Protein AF-A0A925LJV4-F1 (afdb_monomer_lite)

Foldseek 3Di:
DDDPVQDDDDDPPLPPQPDDPPDPVSVVSRPDDDDDHDDPVCVVVDDPDPPPDDDPDDDDDDDDDDDDDD

pLDDT: mean 77.87, std 18.53, range [44.06, 97.62]

Radius of gyration: 19.25 Å; chains: 1; bounding box: 58×31×36 Å

Structure (mmCIF, N/CA/C/O backbone):
data_AF-A0A925LJV4-F1
#
_entry.id   AF-A0A925LJV4-F1
#
loop_
_atom_site.group_PDB
_atom_site.id
_atom_site.type_symbol
_atom_site.label_atom_id
_atom_site.label_alt_id
_atom_site.label_comp_id
_atom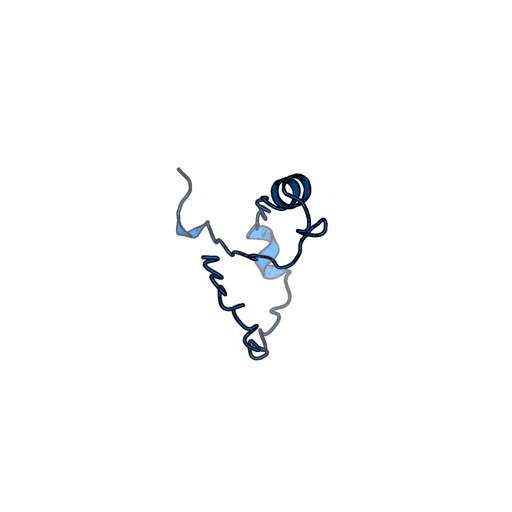_site.label_asym_id
_atom_site.label_entity_id
_atom_site.label_seq_id
_atom_site.pdbx_PDB_ins_code
_atom_site.Cartn_x
_atom_site.Cartn_y
_atom_site.Cartn_z
_atom_site.occupancy
_atom_site.B_iso_or_equiv
_atom_site.auth_seq_id
_atom_site.auth_comp_id
_atom_site.auth_asym_id
_atom_site.auth_atom_id
_atom_site.pdbx_PDB_model_num
ATOM 1 N N . SER A 1 1 ? -1.841 3.426 22.464 1.00 85.00 1 SER A N 1
ATOM 2 C CA . SER A 1 1 ? -1.775 2.014 22.045 1.00 85.00 1 SER A CA 1
ATOM 3 C C . SER A 1 1 ? -2.801 1.788 20.948 1.00 85.00 1 SER A C 1
ATOM 5 O O . SER A 1 1 ? -3.910 2.297 21.087 1.00 85.00 1 SER A O 1
ATOM 7 N N . LEU A 1 2 ? -2.432 1.107 19.860 1.00 89.06 2 LEU A N 1
ATOM 8 C CA . LEU A 1 2 ? -3.376 0.612 18.852 1.00 89.06 2 LEU A CA 1
ATOM 9 C C . LEU A 1 2 ? -3.772 -0.819 19.236 1.00 89.06 2 LEU A C 1
ATOM 11 O O . LEU A 1 2 ? -2.903 -1.627 19.545 1.00 89.06 2 LEU A O 1
ATOM 15 N N . GLN A 1 3 ? -5.072 -1.107 19.245 1.00 95.75 3 GLN A N 1
ATOM 16 C CA .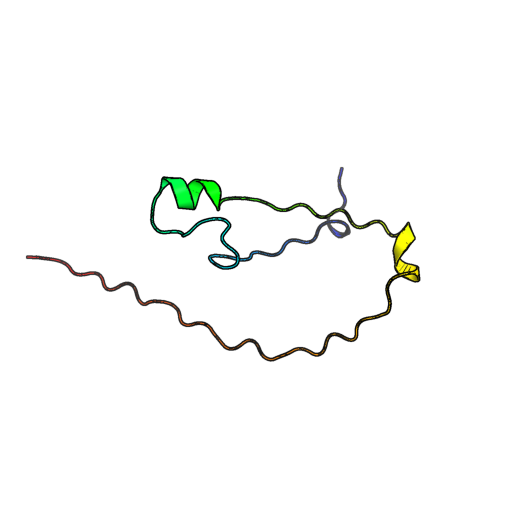 GLN A 1 3 ? -5.600 -2.453 19.489 1.00 95.75 3 GLN A CA 1
ATOM 17 C C . GLN A 1 3 ? -5.327 -3.345 18.274 1.00 95.75 3 GLN A C 1
ATOM 19 O O . GLN A 1 3 ? -5.501 -2.893 17.140 1.00 95.75 3 GLN A O 1
ATOM 24 N N . ALA A 1 4 ? -4.906 -4.589 18.507 1.00 95.06 4 ALA A N 1
ATOM 25 C CA . ALA A 1 4 ? -4.525 -5.517 17.443 1.00 95.06 4 ALA A CA 1
ATOM 26 C C . ALA A 1 4 ? -5.712 -5.853 16.527 1.00 95.06 4 ALA A C 1
ATOM 28 O O . ALA A 1 4 ? -5.549 -5.944 15.316 1.00 95.06 4 ALA A O 1
ATOM 29 N N . GLU A 1 5 ? -6.919 -5.924 17.086 1.00 94.12 5 GLU A N 1
ATOM 30 C CA . GLU A 1 5 ? -8.171 -6.215 16.379 1.00 94.12 5 GLU A CA 1
ATOM 31 C C . GLU A 1 5 ? -8.536 -5.137 15.344 1.00 94.12 5 GLU A C 1
ATOM 33 O O . GLU A 1 5 ? -9.364 -5.367 14.468 1.00 94.12 5 GLU A O 1
ATOM 38 N N . ARG A 1 6 ? -7.920 -3.949 15.431 1.00 91.44 6 ARG A N 1
ATOM 39 C CA . ARG A 1 6 ? -8.117 -2.840 14.484 1.00 91.44 6 ARG A CA 1
ATOM 40 C C . ARG A 1 6 ? -7.111 -2.848 13.331 1.00 91.44 6 ARG A C 1
ATOM 42 O O . ARG A 1 6 ? -7.120 -1.919 12.524 1.00 91.44 6 ARG A O 1
ATOM 49 N N . LEU A 1 7 ? -6.221 -3.837 13.279 1.00 94.38 7 LEU A N 1
ATOM 50 C CA . LEU A 1 7 ? -5.181 -3.962 12.267 1.00 94.38 7 LEU A CA 1
ATOM 51 C C . LEU A 1 7 ? -5.398 -5.238 11.454 1.00 94.38 7 LEU A C 1
ATOM 53 O O . LEU A 1 7 ? -5.515 -6.333 11.992 1.00 94.38 7 LEU A O 1
ATOM 57 N N . SER A 1 8 ? -5.381 -5.089 10.136 1.00 93.56 8 SER A N 1
ATOM 58 C CA . SER A 1 8 ? -5.330 -6.196 9.183 1.00 93.56 8 SER A CA 1
ATOM 59 C C 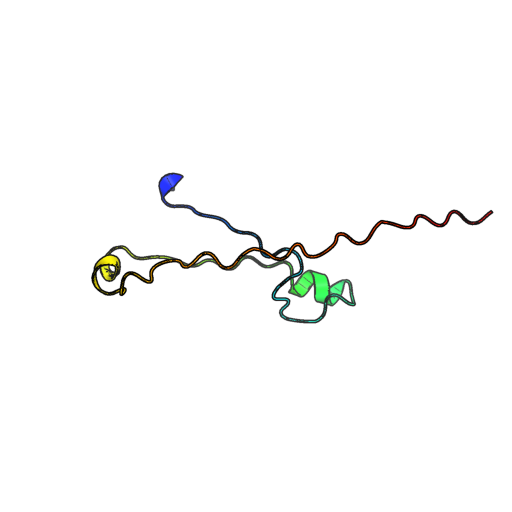. SER A 1 8 ? -4.177 -5.958 8.219 1.00 93.56 8 SER A C 1
ATOM 61 O O . SER A 1 8 ? -3.946 -4.817 7.814 1.00 93.56 8 SER A O 1
ATOM 63 N N . ALA A 1 9 ? -3.481 -7.017 7.818 1.00 94.31 9 ALA A N 1
ATOM 64 C CA . ALA A 1 9 ? -2.385 -6.936 6.863 1.00 94.31 9 ALA A CA 1
ATOM 65 C C . ALA A 1 9 ? -2.555 -7.988 5.765 1.00 94.31 9 ALA A C 1
ATOM 67 O O . ALA A 1 9 ? -2.978 -9.112 6.024 1.00 94.31 9 ALA A O 1
ATOM 68 N N . MET A 1 10 ? -2.197 -7.611 4.541 1.00 92.31 10 MET A N 1
ATOM 69 C CA . MET A 1 10 ? -2.107 -8.504 3.389 1.00 92.31 10 MET A CA 1
ATOM 70 C C . MET A 1 10 ? -0.833 -8.176 2.609 1.00 92.31 10 MET A C 1
ATOM 72 O O . MET A 1 10 ? -0.392 -7.026 2.604 1.00 92.31 10 MET A O 1
ATOM 76 N N . SER A 1 11 ? -0.250 -9.177 1.954 1.00 90.38 11 SER A N 1
ATOM 77 C CA . SER A 1 11 ? 0.903 -9.005 1.068 1.00 90.38 11 SER A CA 1
ATOM 78 C C . SER A 1 11 ? 0.490 -9.268 -0.373 1.00 90.38 11 SER A C 1
ATOM 80 O O . SER A 1 11 ? -0.314 -10.158 -0.635 1.00 90.38 11 SER A O 1
ATOM 82 N N . TYR A 1 12 ? 1.070 -8.506 -1.296 1.00 88.44 12 TYR A N 1
ATOM 83 C CA . TYR A 1 12 ? 0.903 -8.710 -2.734 1.00 88.44 12 TYR A CA 1
ATOM 84 C C . TYR A 1 12 ? 2.128 -9.363 -3.392 1.00 88.44 12 TYR A C 1
ATOM 86 O O . TYR A 1 12 ? 2.072 -9.666 -4.578 1.00 88.44 12 TYR A O 1
ATOM 94 N N . GLY A 1 13 ? 3.219 -9.614 -2.657 1.00 87.69 13 GLY A N 1
ATOM 95 C CA . GLY A 1 13 ? 4.441 -10.196 -3.224 1.00 87.69 13 GLY A CA 1
ATOM 96 C C . GLY A 1 13 ? 4.953 -9.406 -4.434 1.00 87.69 13 GLY A C 1
ATOM 97 O O . GLY A 1 13 ? 5.148 -8.196 -4.351 1.00 87.69 13 GLY A O 1
ATOM 98 N N . GLU A 1 14 ? 5.146 -10.094 -5.558 1.00 85.00 14 GLU A N 1
ATOM 99 C CA . GLU A 1 14 ? 5.596 -9.497 -6.824 1.00 85.00 14 GLU A CA 1
ATOM 100 C C . GLU A 1 14 ? 4.450 -8.934 -7.682 1.00 85.00 14 GLU A C 1
ATOM 102 O O . GLU A 1 14 ? 4.692 -8.317 -8.721 1.00 85.00 14 GLU A O 1
ATOM 107 N N . TYR A 1 15 ? 3.197 -9.128 -7.264 1.00 86.75 15 TYR A N 1
ATOM 108 C CA . TYR A 1 15 ? 2.024 -8.666 -7.995 1.00 86.75 15 TYR A CA 1
ATOM 109 C C . TYR A 1 15 ? 1.734 -7.186 -7.721 1.00 86.75 15 TYR A C 1
ATOM 111 O O . TYR A 1 15 ? 2.046 -6.642 -6.664 1.00 86.75 15 TYR A O 1
ATOM 119 N N . ARG A 1 16 ? 1.074 -6.530 -8.684 1.00 89.19 16 ARG A N 1
ATOM 120 C CA . ARG A 1 16 ? 0.782 -5.081 -8.675 1.00 89.19 16 ARG A CA 1
ATOM 121 C C . ARG A 1 16 ? 2.029 -4.185 -8.508 1.00 89.19 16 ARG A C 1
ATOM 123 O O . ARG A 1 16 ? 2.000 -3.252 -7.693 1.00 89.19 16 ARG A O 1
ATOM 130 N N . PRO A 1 17 ? 3.114 -4.412 -9.271 1.00 93.62 17 PRO A N 1
ATOM 131 C CA . PRO A 1 17 ? 4.231 -3.477 -9.285 1.00 93.62 17 PRO A CA 1
ATOM 132 C C . PRO A 1 17 ? 3.778 -2.114 -9.836 1.00 93.62 17 PRO A C 1
ATOM 134 O O . PRO A 1 17 ? 2.840 -2.032 -10.625 1.00 93.62 17 PRO A O 1
ATOM 137 N N . GLU A 1 18 ? 4.421 -1.037 -9.393 1.00 93.81 18 GLU A N 1
ATOM 138 C CA . GLU A 1 18 ? 4.212 0.300 -9.980 1.00 93.81 18 GLU A CA 1
ATOM 139 C C . GLU A 1 18 ? 5.111 0.498 -11.205 1.00 93.81 18 GLU A C 1
ATOM 141 O O . GLU A 1 18 ? 4.723 1.153 -12.167 1.00 93.81 18 GLU A O 1
ATOM 146 N N . VAL A 1 19 ? 6.291 -0.128 -11.182 1.00 96.19 19 VAL A N 1
ATOM 147 C CA . VAL A 1 19 ? 7.258 -0.193 -12.286 1.00 96.19 19 VAL A CA 1
ATOM 148 C C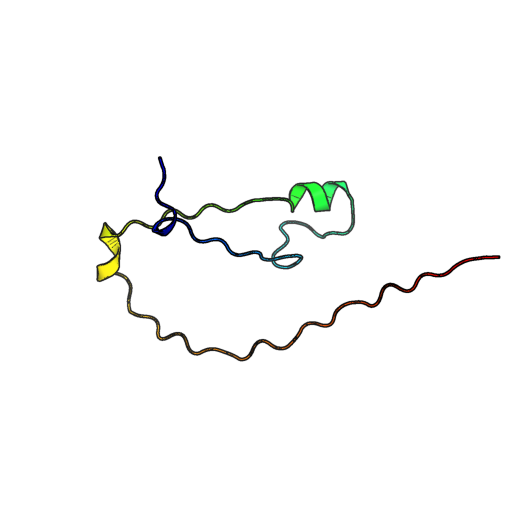 . VAL A 1 19 ? 7.823 -1.610 -12.416 1.00 96.19 19 VAL A C 1
ATOM 150 O O . VAL A 1 19 ? 7.848 -2.343 -11.435 1.00 96.19 19 VAL A O 1
ATOM 153 N N . ASP A 1 20 ? 8.320 -2.024 -13.580 1.00 96.50 20 ASP A N 1
ATOM 154 C CA . ASP A 1 20 ? 8.814 -3.398 -13.781 1.00 96.50 20 ASP A CA 1
ATOM 155 C C . ASP A 1 20 ? 9.982 -3.775 -12.847 1.00 96.50 20 ASP A C 1
ATOM 157 O O . ASP A 1 20 ? 10.938 -3.014 -12.703 1.00 96.50 20 ASP A O 1
ATOM 161 N N . ASN A 1 21 ? 9.980 -4.991 -12.280 1.00 93.69 21 ASN A N 1
ATOM 162 C CA . ASN A 1 21 ? 10.990 -5.502 -11.325 1.00 93.69 21 ASN A CA 1
ATOM 163 C C . ASN A 1 21 ? 12.369 -5.859 -11.944 1.00 93.69 21 ASN A C 1
ATOM 165 O O . ASN A 1 21 ? 13.103 -6.700 -11.423 1.00 93.69 21 ASN A O 1
ATOM 169 N N . ILE A 1 22 ? 12.746 -5.215 -13.047 1.00 96.56 22 ILE A N 1
ATOM 170 C CA . ILE A 1 22 ? 13.920 -5.567 -13.865 1.00 96.56 22 ILE A CA 1
ATOM 171 C C . ILE A 1 22 ? 15.256 -5.017 -13.344 1.00 96.56 22 ILE A C 1
ATOM 173 O O . ILE A 1 22 ? 16.314 -5.488 -13.751 1.00 96.56 22 ILE A O 1
ATOM 177 N N . SER A 1 23 ? 15.238 -4.027 -12.450 1.00 97.62 23 SER A N 1
ATOM 178 C CA . SER A 1 23 ? 16.444 -3.419 -11.876 1.00 97.62 23 SER A CA 1
ATOM 179 C C . SER A 1 23 ? 16.345 -3.329 -10.358 1.00 97.62 23 SER A C 1
ATOM 181 O O . SER A 1 23 ? 15.249 -3.352 -9.795 1.00 97.62 23 SER A O 1
ATOM 183 N N . GLU A 1 24 ? 17.491 -3.205 -9.681 1.00 97.44 24 GLU A N 1
ATOM 184 C CA . GLU A 1 24 ? 17.485 -2.981 -8.234 1.00 97.44 24 GLU A CA 1
ATOM 185 C C . GLU A 1 24 ? 16.737 -1.695 -7.894 1.00 97.44 24 GLU A C 1
ATOM 187 O O . GLU A 1 24 ? 15.853 -1.735 -7.050 1.00 97.44 24 GLU A O 1
ATOM 192 N N . GLU A 1 25 ? 17.007 -0.601 -8.615 1.00 97.62 25 GLU A N 1
ATOM 193 C CA . GLU A 1 25 ? 16.311 0.680 -8.455 1.00 97.62 25 GLU A CA 1
ATOM 194 C C . GLU A 1 25 ? 14.783 0.525 -8.540 1.00 97.62 25 GLU A C 1
ATOM 196 O O . GLU A 1 25 ? 14.058 1.017 -7.674 1.00 97.62 25 GLU A O 1
ATOM 201 N N . ASN A 1 26 ? 14.282 -0.205 -9.541 1.00 96.88 26 ASN A N 1
ATOM 202 C CA . ASN A 1 26 ? 12.847 -0.420 -9.705 1.00 96.88 26 ASN A CA 1
ATOM 203 C C . ASN A 1 26 ? 12.260 -1.289 -8.590 1.00 96.88 26 ASN A C 1
ATOM 205 O O . ASN A 1 26 ? 11.191 -0.974 -8.064 1.00 96.88 26 ASN A O 1
ATOM 209 N N . ARG A 1 27 ? 12.971 -2.341 -8.165 1.00 95.19 27 ARG A N 1
ATOM 210 C CA . ARG A 1 27 ? 12.554 -3.127 -6.997 1.00 95.19 27 ARG A CA 1
ATOM 211 C C . ARG A 1 27 ? 12.492 -2.262 -5.744 1.00 95.19 27 ARG A C 1
ATOM 213 O O . ARG A 1 27 ? 11.581 -2.447 -4.943 1.00 95.19 27 ARG A O 1
ATOM 220 N N . GLN A 1 28 ? 13.397 -1.293 -5.577 1.00 96.00 28 GLN A N 1
ATOM 221 C CA . GLN A 1 28 ? 13.334 -0.368 -4.439 1.00 96.00 28 GLN A CA 1
ATOM 222 C C . GLN A 1 28 ? 12.067 0.487 -4.481 1.00 96.00 28 GLN A C 1
ATOM 224 O O . GLN A 1 28 ? 11.417 0.633 -3.449 1.00 96.00 28 GLN A O 1
ATOM 229 N N . LYS A 1 29 ? 11.672 0.978 -5.664 1.00 95.19 29 LYS A N 1
ATOM 230 C CA . LYS A 1 29 ? 10.416 1.729 -5.853 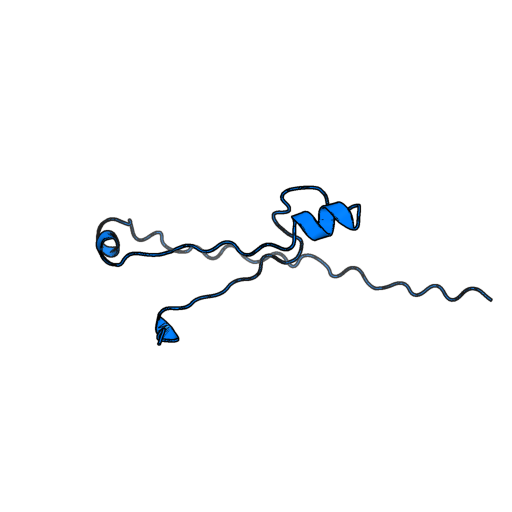1.00 95.19 29 LYS A CA 1
ATOM 231 C C . LYS A 1 29 ? 9.177 0.888 -5.518 1.00 95.19 29 LYS A C 1
ATOM 233 O O . LYS A 1 29 ? 8.210 1.408 -4.970 1.00 95.19 29 LYS A O 1
ATOM 238 N N . ASN A 1 30 ? 9.215 -0.420 -5.774 1.00 95.19 30 ASN A N 1
ATOM 239 C CA . ASN A 1 30 ? 8.103 -1.323 -5.465 1.00 95.19 30 ASN A CA 1
ATOM 240 C C . ASN A 1 30 ? 8.036 -1.789 -4.000 1.00 95.19 30 ASN A C 1
ATOM 242 O O . ASN A 1 30 ? 6.999 -2.313 -3.589 1.00 95.19 30 ASN A O 1
ATOM 246 N N . ARG A 1 31 ? 9.081 -1.592 -3.180 1.00 93.94 31 ARG A N 1
ATOM 247 C CA . ARG A 1 31 ? 9.053 -1.910 -1.739 1.00 93.94 31 ARG A CA 1
ATOM 248 C C . ARG A 1 31 ? 8.250 -0.852 -0.976 1.00 93.94 31 ARG A C 1
ATOM 250 O O . ARG A 1 31 ? 8.817 0.050 -0.362 1.00 93.94 31 ARG A O 1
ATOM 257 N N . ARG A 1 32 ? 6.920 -0.967 -1.016 1.00 93.12 32 ARG A N 1
ATOM 258 C CA . ARG A 1 32 ? 5.982 -0.002 -0.419 1.00 93.12 32 ARG A CA 1
ATOM 259 C C . ARG A 1 32 ? 4.911 -0.660 0.449 1.00 93.12 32 ARG A C 1
ATOM 261 O O . ARG A 1 32 ? 4.561 -1.821 0.257 1.00 93.12 32 ARG A O 1
ATOM 268 N N . VAL A 1 33 ? 4.358 0.124 1.373 1.00 93.56 33 VAL A N 1
ATOM 269 C CA . VAL A 1 33 ? 3.192 -0.244 2.187 1.00 93.56 33 VAL A CA 1
ATOM 270 C C . VAL A 1 33 ? 2.051 0.708 1.854 1.00 93.56 33 VAL A C 1
ATOM 272 O O . VAL A 1 33 ? 2.181 1.917 2.029 1.00 93.56 33 VAL A O 1
ATOM 275 N N . ASN A 1 34 ? 0.924 0.158 1.408 1.00 91.88 34 ASN A N 1
ATOM 276 C CA . ASN A 1 34 ? -0.317 0.912 1.268 1.00 91.88 34 ASN A CA 1
ATOM 277 C C . ASN A 1 34 ? -1.111 0.811 2.573 1.00 91.88 34 ASN A C 1
ATOM 279 O O . ASN A 1 34 ? -1.392 -0.293 3.037 1.00 91.88 34 ASN A O 1
ATOM 283 N N . ILE A 1 35 ? -1.495 1.951 3.145 1.00 93.62 35 ILE A N 1
ATOM 284 C CA . ILE A 1 35 ? -2.310 2.010 4.362 1.00 93.62 35 ILE A CA 1
ATOM 285 C C . ILE A 1 35 ? -3.703 2.497 3.980 1.00 93.62 35 ILE A C 1
ATOM 287 O O . ILE A 1 35 ? -3.860 3.601 3.462 1.00 93.62 35 ILE A O 1
ATOM 291 N N . VAL A 1 36 ? -4.713 1.679 4.263 1.00 91.75 36 VAL A N 1
ATOM 292 C CA . VAL A 1 36 ? -6.124 2.038 4.098 1.00 91.75 36 VAL A CA 1
ATOM 293 C C . VAL A 1 36 ? -6.737 2.186 5.485 1.00 91.75 36 VAL A C 1
ATOM 295 O O . VAL A 1 36 ? -6.590 1.304 6.327 1.00 91.75 36 VAL A O 1
ATOM 298 N N . ILE A 1 37 ? -7.412 3.309 5.733 1.00 91.88 37 ILE A N 1
ATOM 299 C CA . ILE A 1 37 ? -8.090 3.577 7.005 1.00 91.88 37 ILE A CA 1
ATOM 300 C C . ILE A 1 37 ? -9.587 3.413 6.783 1.00 91.88 37 ILE A C 1
ATOM 302 O O . ILE A 1 37 ? -10.208 4.211 6.085 1.00 91.88 37 ILE A O 1
ATOM 306 N N . LEU A 1 38 ? -10.159 2.386 7.403 1.00 89.94 38 LEU A N 1
ATOM 307 C CA . LEU A 1 38 ? -11.594 2.139 7.378 1.00 89.94 38 LEU A CA 1
ATOM 308 C C . LEU A 1 38 ? -12.264 2.863 8.548 1.00 89.94 38 LEU A C 1
ATOM 310 O O . LEU A 1 38 ? -11.769 2.853 9.679 1.00 89.94 38 LEU A O 1
ATOM 314 N N . SER A 1 39 ? -13.391 3.511 8.267 1.00 88.69 39 SER A N 1
ATOM 315 C CA . SER A 1 39 ? -14.203 4.204 9.263 1.00 88.69 39 SER A CA 1
ATOM 316 C C . SER A 1 39 ? -15.554 3.519 9.373 1.00 88.69 39 SER A C 1
ATOM 318 O O . SER A 1 39 ? -16.347 3.589 8.438 1.00 88.69 39 SER A O 1
ATOM 320 N N . SER A 1 40 ? -15.853 2.991 10.560 1.00 83.62 40 SER A N 1
ATOM 321 C CA . SER A 1 40 ? -17.119 2.307 10.854 1.00 83.62 40 SER A CA 1
ATOM 322 C C . SER A 1 40 ? -18.366 3.175 10.664 1.00 83.62 40 SER A C 1
ATOM 324 O O . SER A 1 40 ? -19.478 2.672 10.553 1.00 83.62 40 SER A O 1
ATOM 326 N N . LYS A 1 41 ? -18.200 4.502 10.570 1.00 84.25 41 LYS A N 1
ATOM 327 C CA . LYS A 1 41 ? -19.287 5.427 10.208 1.00 84.25 41 LYS A CA 1
ATOM 328 C C . LYS A 1 41 ? -19.942 5.101 8.861 1.00 84.25 41 LYS A C 1
ATOM 330 O O . LYS A 1 41 ? -21.057 5.556 8.633 1.00 84.25 41 LYS A O 1
ATOM 335 N N . TYR A 1 42 ? -19.249 4.379 7.983 1.00 79.94 42 TYR A N 1
ATOM 336 C CA . TYR A 1 42 ? -19.717 4.066 6.635 1.00 79.94 42 TYR A CA 1
ATOM 337 C C . TYR A 1 42 ? -20.137 2.599 6.462 1.00 79.94 42 TYR A C 1
ATOM 339 O O . TYR A 1 42 ? -20.593 2.241 5.383 1.00 79.94 42 TYR A O 1
ATOM 347 N N . ASP A 1 43 ? -20.077 1.771 7.513 1.00 77.69 43 ASP A N 1
ATOM 348 C CA . ASP A 1 43 ? -20.388 0.332 7.427 1.00 77.69 43 ASP A CA 1
ATOM 349 C C . ASP A 1 43 ? -21.824 0.054 6.948 1.00 77.69 43 ASP A C 1
ATOM 351 O O . ASP A 1 43 ? -22.098 -0.987 6.361 1.00 77.69 43 ASP A O 1
ATOM 355 N N . THR A 1 44 ? -22.754 0.985 7.176 1.00 72.69 44 THR A N 1
ATOM 356 C CA . THR A 1 44 ? -24.162 0.858 6.766 1.00 72.69 44 THR A CA 1
ATOM 357 C C . THR A 1 44 ? -24.442 1.342 5.344 1.00 72.69 44 THR A C 1
ATOM 359 O O . THR A 1 44 ? -25.572 1.203 4.873 1.00 72.69 44 THR A O 1
ATOM 362 N N . LEU A 1 45 ? -23.452 1.941 4.675 1.00 72.19 45 LEU A N 1
ATOM 363 C CA . LEU A 1 45 ? -23.583 2.482 3.319 1.00 72.19 45 LEU A CA 1
ATOM 364 C C . LEU A 1 45 ? -22.989 1.555 2.255 1.00 72.19 45 LEU A C 1
ATOM 366 O O . LEU A 1 45 ? -23.312 1.706 1.078 1.00 72.19 45 LEU A O 1
ATOM 370 N N . GLU A 1 46 ? -22.153 0.598 2.657 1.00 68.19 46 GLU A N 1
ATOM 371 C CA . GLU A 1 46 ? -21.563 -0.368 1.738 1.00 68.19 46 GLU A CA 1
ATOM 372 C C . GLU A 1 46 ? -22.573 -1.491 1.438 1.00 68.19 46 GLU A C 1
ATOM 374 O O . GLU A 1 46 ? -23.025 -2.178 2.362 1.00 68.19 46 GLU A O 1
ATOM 379 N N . PRO A 1 47 ? -22.959 -1.723 0.168 1.00 66.31 47 PRO A N 1
ATOM 380 C CA . PRO A 1 47 ? -23.742 -2.900 -0.176 1.00 66.31 47 PRO A CA 1
ATOM 381 C C . PRO A 1 47 ? -22.907 -4.138 0.167 1.00 66.31 47 PRO A C 1
ATOM 383 O O . PRO A 1 47 ? -21.750 -4.236 -0.244 1.00 66.31 47 PRO A O 1
ATOM 386 N N . THR A 1 48 ? -23.477 -5.090 0.913 1.00 54.56 48 THR A N 1
ATOM 387 C CA . THR A 1 48 ? -22.826 -6.373 1.210 1.00 54.56 48 THR A CA 1
ATOM 388 C C . THR A 1 48 ? -22.542 -7.096 -0.100 1.00 54.56 48 THR A C 1
ATOM 390 O O . THR A 1 48 ? -23.403 -7.788 -0.643 1.00 54.56 48 THR A O 1
ATOM 393 N N . SER A 1 49 ? -21.343 -6.901 -0.636 1.00 59.22 49 SER A N 1
ATOM 394 C CA . SER A 1 49 ? -20.839 -7.649 -1.773 1.00 59.22 49 SER A CA 1
ATOM 395 C C . SER A 1 49 ? -20.561 -9.063 -1.280 1.00 59.22 49 SER A C 1
ATOM 397 O O . SER A 1 49 ? -19.633 -9.321 -0.518 1.00 59.22 49 SER A O 1
ATOM 399 N N . THR A 1 50 ? -21.448 -9.984 -1.648 1.00 50.19 50 THR A N 1
ATOM 400 C CA . THR A 1 50 ? -21.254 -11.416 -1.455 1.00 50.19 50 THR A CA 1
ATOM 401 C C . THR A 1 50 ? -19.937 -11.811 -2.115 1.00 50.19 50 THR A C 1
ATOM 403 O O . THR A 1 50 ? -19.812 -11.774 -3.336 1.00 50.19 50 THR A O 1
ATOM 406 N N . THR A 1 51 ? -18.945 -12.156 -1.298 1.00 49.28 51 THR A N 1
ATOM 407 C CA . THR A 1 51 ? -17.682 -12.746 -1.738 1.00 49.28 51 THR A CA 1
ATOM 408 C C . THR A 1 51 ? -17.967 -14.088 -2.412 1.00 49.28 51 THR A C 1
ATOM 410 O O . THR A 1 51 ? -18.075 -15.117 -1.747 1.00 49.28 51 THR A O 1
ATOM 413 N N . GLU A 1 52 ? -18.095 -14.089 -3.735 1.00 55.53 52 GLU A N 1
ATOM 414 C CA . GLU A 1 52 ? -17.942 -15.291 -4.548 1.00 55.53 52 GLU A CA 1
ATOM 415 C C . GLU A 1 52 ? -16.439 -15.568 -4.671 1.00 55.53 52 GLU A C 1
ATOM 417 O O . GLU A 1 52 ? -15.695 -14.843 -5.333 1.00 55.53 52 GLU A O 1
ATOM 422 N N . VAL A 1 53 ? -15.968 -16.573 -3.931 1.00 58.28 53 VAL A N 1
ATOM 423 C CA . VAL A 1 53 ? -14.568 -17.008 -3.919 1.00 58.28 53 VAL A CA 1
ATOM 424 C C . VAL A 1 53 ? -14.253 -17.652 -5.272 1.00 58.28 53 VAL A C 1
ATOM 426 O O . VAL A 1 53 ? -14.460 -18.849 -5.459 1.00 58.28 53 VAL A O 1
ATOM 429 N N . ALA A 1 54 ? -13.758 -16.866 -6.229 1.00 61.75 54 ALA A N 1
ATOM 430 C CA . ALA A 1 54 ? -13.131 -17.414 -7.427 1.00 61.75 54 ALA A CA 1
ATOM 431 C C . ALA A 1 54 ? -11.879 -18.220 -7.009 1.00 61.75 54 ALA A C 1
ATOM 433 O O . ALA A 1 54 ? -11.104 -17.7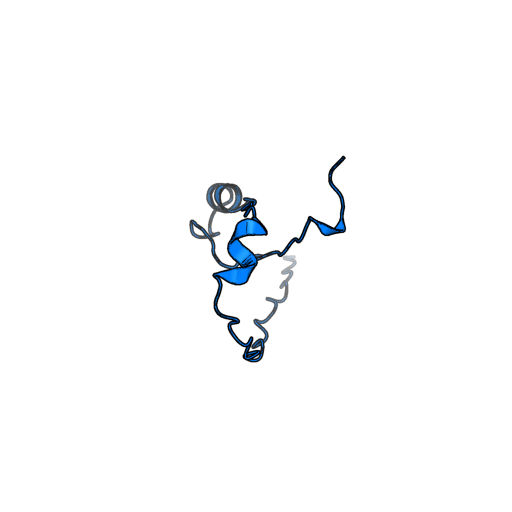37 -6.175 1.00 61.75 54 ALA A O 1
ATOM 434 N N . PRO A 1 55 ? -11.674 -19.445 -7.527 1.00 55.88 55 PRO A N 1
ATOM 435 C CA . PRO A 1 55 ? -10.578 -20.300 -7.096 1.00 55.88 55 PRO A CA 1
ATOM 436 C C . PRO A 1 55 ? -9.236 -19.659 -7.457 1.00 55.88 55 PRO A C 1
ATOM 438 O O . PRO A 1 55 ? -9.020 -19.205 -8.580 1.00 55.88 55 PRO A O 1
ATOM 441 N N . VAL A 1 56 ? -8.339 -19.627 -6.473 1.00 58.16 56 VAL A N 1
ATOM 442 C CA . VAL A 1 56 ? -6.944 -19.217 -6.623 1.00 58.16 56 VAL A CA 1
ATOM 443 C C . VAL A 1 56 ? -6.269 -20.211 -7.565 1.00 58.16 56 VAL A C 1
ATOM 445 O O . VAL A 1 56 ? -5.924 -21.316 -7.155 1.00 58.16 56 VAL A O 1
ATOM 448 N N . THR A 1 57 ? -6.104 -19.844 -8.835 1.00 50.88 57 THR A N 1
ATOM 449 C CA . THR A 1 57 ? -5.204 -20.573 -9.729 1.00 50.88 57 THR A CA 1
ATOM 450 C C . THR A 1 57 ? -3.783 -20.321 -9.244 1.00 50.88 57 THR A C 1
ATOM 452 O O . THR A 1 57 ? -3.286 -19.196 -9.295 1.00 50.88 57 THR A O 1
ATOM 455 N N . GLU A 1 58 ? -3.172 -21.378 -8.719 1.00 57.62 58 GLU A N 1
ATOM 456 C CA . GLU A 1 58 ? -1.781 -21.454 -8.293 1.00 57.62 58 GLU A CA 1
ATOM 457 C C . GLU A 1 58 ? -0.860 -20.871 -9.375 1.00 57.62 58 GLU A C 1
ATOM 459 O O . GLU A 1 58 ? -0.787 -21.387 -10.491 1.00 57.62 58 GLU A O 1
ATOM 464 N N . VAL A 1 59 ? -0.163 -19.776 -9.060 1.00 53.84 59 VAL A N 1
ATOM 465 C CA . VAL A 1 59 ? 0.934 -19.290 -9.899 1.00 53.84 59 VAL A CA 1
ATOM 466 C C . VAL A 1 59 ? 2.220 -19.934 -9.403 1.00 53.84 59 VAL A C 1
ATOM 468 O O . VAL A 1 59 ? 2.634 -19.751 -8.259 1.00 53.84 59 VAL A O 1
ATOM 471 N N . SER A 1 60 ? 2.804 -20.715 -10.303 1.00 44.72 60 SER A N 1
ATOM 472 C CA . SER A 1 60 ? 4.010 -21.517 -10.175 1.00 44.72 60 SER A CA 1
ATOM 473 C C . SER A 1 60 ? 5.195 -20.764 -9.568 1.00 44.72 60 SER A C 1
ATOM 475 O O . SER A 1 60 ? 5.586 -19.697 -10.037 1.00 44.72 60 SER A O 1
ATOM 477 N N . THR A 1 61 ? 5.827 -21.381 -8.573 1.00 44.06 61 THR A N 1
ATOM 478 C CA . THR A 1 61 ? 7.187 -21.061 -8.125 1.00 44.06 61 THR A CA 1
ATOM 479 C C . THR A 1 61 ? 8.179 -21.256 -9.279 1.00 44.06 61 THR A C 1
ATOM 481 O O . THR A 1 61 ? 8.182 -22.348 -9.856 1.00 44.06 61 THR A O 1
ATOM 484 N N . PRO A 1 62 ? 9.064 -20.300 -9.613 1.00 52.41 62 PRO A N 1
ATOM 485 C CA . PRO A 1 62 ? 10.227 -20.627 -10.420 1.00 52.41 62 PRO A CA 1
ATOM 486 C C . PRO A 1 62 ? 11.256 -21.335 -9.529 1.00 52.41 62 PRO A C 1
ATOM 488 O O . PRO A 1 62 ? 11.724 -20.795 -8.529 1.00 52.41 62 PRO A O 1
ATOM 491 N N . THR A 1 63 ? 11.560 -22.582 -9.882 1.00 46.91 63 THR A N 1
ATOM 492 C CA . THR A 1 63 ? 12.673 -23.377 -9.357 1.00 46.91 63 THR A CA 1
ATOM 493 C C . THR A 1 63 ? 13.987 -22.613 -9.543 1.00 46.91 63 THR A C 1
ATOM 495 O O . THR A 1 63 ? 14.329 -22.245 -10.665 1.00 46.91 63 THR A O 1
ATOM 498 N N . GLU A 1 64 ? 14.730 -22.378 -8.458 1.00 51.19 64 GLU A N 1
ATOM 499 C CA . GLU A 1 64 ? 16.124 -21.927 -8.525 1.00 51.19 64 GLU A CA 1
ATOM 500 C C . GLU A 1 64 ? 16.973 -22.998 -9.233 1.00 51.19 64 GLU A C 1
ATOM 502 O O . GLU A 1 64 ? 17.318 -24.022 -8.642 1.00 51.19 64 GLU A O 1
ATOM 507 N N . GLU A 1 65 ? 17.346 -22.773 -10.494 1.00 49.47 65 GLU A N 1
ATOM 508 C CA . GLU A 1 65 ? 18.448 -23.511 -11.116 1.00 49.47 65 GLU A CA 1
ATOM 509 C C . GLU A 1 65 ? 19.782 -22.877 -10.703 1.00 49.47 65 GLU A C 1
ATOM 511 O O . GLU A 1 65 ? 20.255 -21.889 -11.266 1.00 49.47 65 GLU A O 1
ATOM 516 N N . THR A 1 66 ? 20.410 -23.481 -9.696 1.00 55.56 66 THR A N 1
ATOM 517 C CA . THR A 1 66 ? 21.831 -23.288 -9.400 1.00 55.56 66 THR A CA 1
ATOM 518 C C . THR A 1 66 ? 22.655 -23.948 -10.507 1.00 55.56 66 THR A C 1
ATOM 520 O O . THR A 1 66 ? 22.743 -25.172 -10.569 1.00 55.56 66 THR A O 1
ATOM 523 N N . THR A 1 67 ? 23.299 -23.152 -11.362 1.00 55.41 67 THR A N 1
ATOM 524 C CA . THR A 1 67 ? 24.370 -23.654 -12.235 1.00 55.41 67 THR A CA 1
ATOM 525 C C . THR A 1 67 ? 25.716 -23.371 -11.573 1.00 55.41 67 THR A C 1
ATOM 527 O O . THR A 1 67 ? 26.162 -22.227 -11.514 1.00 55.41 67 THR A O 1
ATOM 530 N N . VAL A 1 68 ? 26.363 -24.420 -11.060 1.00 54.38 68 VAL A N 1
ATOM 531 C CA . VAL A 1 68 ? 27.773 -24.388 -10.644 1.00 54.38 68 VAL A CA 1
ATOM 532 C C . VAL A 1 68 ? 28.625 -24.602 -11.895 1.00 54.38 68 VAL A C 1
ATOM 534 O O . VAL A 1 68 ? 28.524 -25.652 -12.525 1.00 54.38 68 VAL A O 1
ATOM 537 N N . ALA A 1 69 ? 29.454 -23.624 -12.262 1.00 50.66 69 ALA A N 1
ATOM 538 C CA . ALA A 1 69 ? 30.467 -23.802 -13.301 1.00 50.66 69 ALA A CA 1
ATOM 539 C C . ALA A 1 69 ? 31.794 -24.262 -12.677 1.00 50.66 69 ALA A C 1
ATOM 541 O O . ALA A 1 69 ? 32.211 -23.744 -11.639 1.00 50.66 69 ALA A O 1
ATOM 542 N N . HIS A 1 70 ? 32.387 -25.266 -13.324 1.00 53.72 70 HIS A N 1
ATOM 543 C CA . HIS A 1 70 ? 33.696 -25.868 -13.063 1.00 53.72 70 HIS A CA 1
ATOM 544 C C . HIS A 1 70 ? 34.823 -24.999 -13.632 1.00 53.72 70 HIS A C 1
ATOM 546 O O . HIS A 1 70 ? 34.599 -24.412 -14.717 1.00 53.72 70 HIS A O 1
#

Secondary structure (DSSP, 8-state):
---GGG------TTSS-SS-TTSHHHHHHH---------GGGTTTS-----------PPPPPP-------

Sequence (70 aa):
SLQAERLSAMSYGEYRPEVDNISEENRQKNRRVNIVILSSKYDTLEPTSTTEVAPVTEVSTPTEETTVAH